Protein AF-A0A3D5K3S1-F1 (afdb_monomer)

Solvent-accessible surface area (backbone atoms only — not comparable to full-atom values): 3884 Å² total; per-residue (Å²): 132,54,75,64,50,53,52,50,50,52,54,48,42,52,52,20,49,55,41,28,75,77,70,72,51,18,62,77,49,44,29,57,54,36,36,75,68,70,39,55,68,68,57,23,47,52,55,44,51,55,54,49,51,55,50,49,52,51,50,52,52,52,37,51,75,70,68,52,78,128

Mean predicted aligned error: 6.18 Å

Structure (mmCIF, N/CA/C/O backbone):
data_AF-A0A3D5K3S1-F1
#
_entry.id   AF-A0A3D5K3S1-F1
#
loop_
_atom_site.group_PDB
_atom_site.id
_atom_site.type_symbol
_atom_site.label_atom_id
_atom_site.label_alt_id
_atom_site.label_comp_id
_atom_site.label_asym_id
_atom_site.label_entity_id
_atom_site.label_seq_id
_atom_site.pdbx_PDB_ins_code
_atom_site.Ca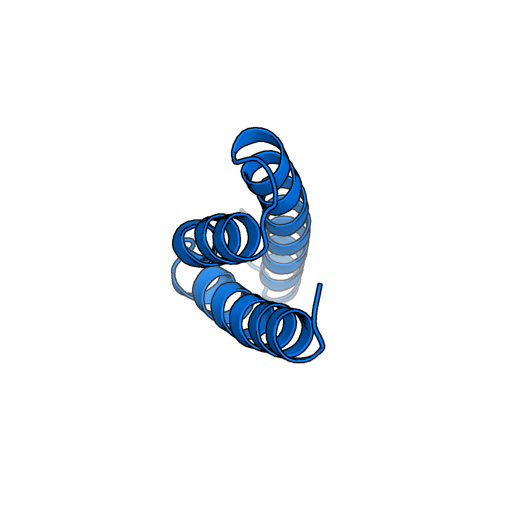rtn_x
_atom_site.Cartn_y
_atom_site.Cartn_z
_atom_site.occupancy
_atom_site.B_iso_or_equiv
_atom_site.auth_seq_id
_atom_site.auth_comp_id
_atom_site.auth_asym_id
_atom_site.auth_atom_id
_atom_site.pdbx_PDB_model_num
ATOM 1 N N . MET A 1 1 ? 6.277 -2.046 -17.988 1.00 65.31 1 MET A N 1
ATOM 2 C CA . MET A 1 1 ? 5.080 -2.510 -17.271 1.00 65.31 1 MET A CA 1
ATOM 3 C C . MET A 1 1 ? 4.237 -3.248 -18.274 1.00 65.31 1 MET A C 1
ATOM 5 O O . MET A 1 1 ? 3.650 -2.616 -19.147 1.00 65.31 1 MET A O 1
ATOM 9 N N . ASP A 1 2 ? 4.266 -4.567 -18.191 1.00 90.50 2 ASP A N 1
ATOM 10 C CA . ASP A 1 2 ? 3.426 -5.423 -19.017 1.00 90.50 2 ASP A CA 1
ATOM 11 C C . ASP A 1 2 ? 2.015 -5.520 -18.425 1.00 90.50 2 ASP A C 1
ATOM 13 O O . ASP A 1 2 ? 1.768 -5.166 -17.271 1.00 90.50 2 ASP A O 1
ATOM 17 N N . VAL A 1 3 ? 1.063 -6.023 -19.214 1.00 91.69 3 VAL A N 1
ATOM 18 C CA . VAL A 1 3 ? -0.330 -6.225 -18.769 1.00 91.69 3 VAL A CA 1
ATOM 19 C C . V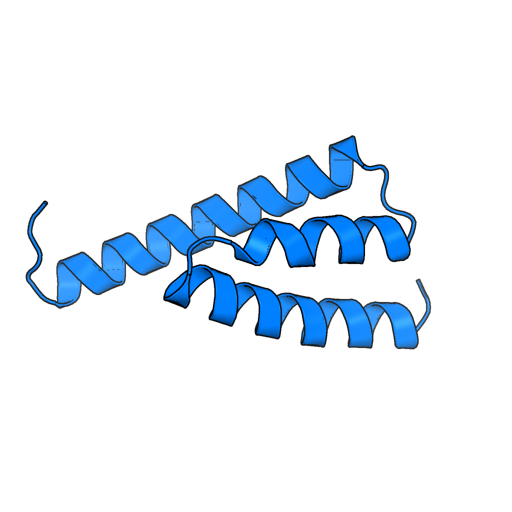AL A 1 3 ? -0.393 -7.094 -17.508 1.00 91.69 3 VAL A C 1
ATOM 21 O O . VAL A 1 3 ? -1.226 -6.861 -16.633 1.00 91.69 3 VAL A O 1
ATOM 24 N N . LEU A 1 4 ? 0.518 -8.062 -17.385 1.00 90.75 4 LEU A N 1
ATOM 25 C CA . LEU A 1 4 ? 0.622 -8.931 -16.217 1.00 90.75 4 LEU A CA 1
ATOM 26 C C . LEU A 1 4 ? 0.989 -8.134 -14.957 1.00 90.75 4 LEU A C 1
ATOM 28 O O . LEU A 1 4 ? 0.330 -8.316 -13.936 1.00 90.75 4 LEU A O 1
ATOM 32 N N . ASP A 1 5 ? 1.945 -7.203 -15.042 1.00 87.00 5 ASP A N 1
ATOM 33 C CA . ASP A 1 5 ? 2.332 -6.337 -13.919 1.00 87.00 5 ASP A CA 1
ATOM 34 C C . ASP A 1 5 ? 1.141 -5.516 -13.423 1.00 87.00 5 ASP A 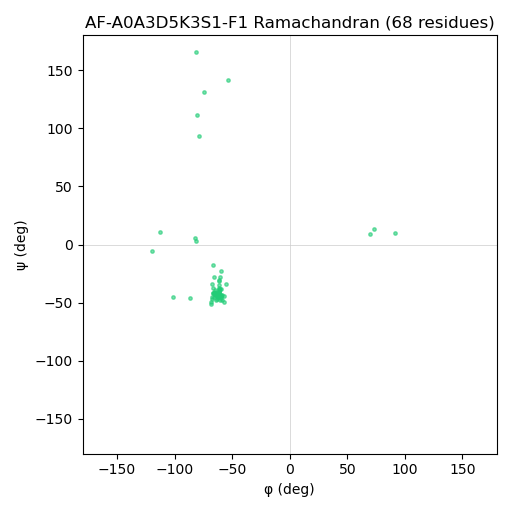C 1
ATOM 36 O O . ASP A 1 5 ? 0.898 -5.420 -12.223 1.00 87.00 5 ASP A O 1
ATOM 40 N N . VAL A 1 6 ? 0.356 -4.958 -14.350 1.00 88.38 6 VAL A N 1
ATOM 41 C CA . VAL A 1 6 ? -0.830 -4.157 -14.018 1.00 88.38 6 VAL A CA 1
ATOM 42 C C . VAL A 1 6 ? -1.872 -5.004 -13.293 1.00 88.38 6 VAL A C 1
ATOM 44 O O . VAL A 1 6 ? -2.388 -4.590 -12.256 1.00 88.38 6 VAL A O 1
ATOM 47 N N . VAL A 1 7 ? -2.165 -6.204 -13.800 1.00 91.56 7 VAL A N 1
ATOM 48 C CA . VAL A 1 7 ? -3.113 -7.128 -13.158 1.00 91.56 7 VAL A CA 1
ATOM 49 C C . VAL A 1 7 ? -2.629 -7.511 -11.759 1.00 91.56 7 VAL A C 1
ATOM 51 O O . VAL A 1 7 ? -3.412 -7.495 -10.809 1.00 91.56 7 VAL A O 1
ATOM 54 N N . LEU A 1 8 ? -1.337 -7.804 -11.614 1.00 88.69 8 LEU A N 1
ATOM 55 C CA . LEU A 1 8 ? -0.728 -8.211 -10.352 1.00 88.69 8 LEU A CA 1
ATOM 56 C C . LEU A 1 8 ? -0.750 -7.064 -9.327 1.00 88.69 8 LEU A C 1
ATOM 58 O O . LEU A 1 8 ? -1.118 -7.285 -8.173 1.00 88.69 8 LEU A O 1
ATOM 62 N N . LEU A 1 9 ? -0.462 -5.830 -9.750 1.00 87.88 9 LEU A N 1
ATOM 63 C CA . LEU A 1 9 ? -0.553 -4.636 -8.906 1.00 87.88 9 LEU A CA 1
ATOM 64 C C . LEU A 1 9 ? -1.990 -4.319 -8.484 1.00 87.88 9 LEU A C 1
ATOM 66 O O . LEU A 1 9 ? -2.213 -3.971 -7.328 1.00 87.88 9 LEU A O 1
ATOM 70 N N . VAL A 1 10 ? -2.969 -4.446 -9.383 1.00 88.56 10 VAL A N 1
ATOM 71 C CA . VAL A 1 10 ? -4.379 -4.170 -9.066 1.00 88.56 10 VAL A CA 1
ATOM 72 C C . VAL A 1 10 ? -4.926 -5.210 -8.091 1.00 88.56 10 VAL A C 1
ATOM 74 O O . VAL A 1 10 ? -5.473 -4.850 -7.050 1.00 88.56 10 VAL A O 1
ATOM 77 N N . VAL A 1 11 ? -4.754 -6.499 -8.394 1.00 89.94 11 VAL A N 1
ATOM 78 C CA . VAL A 1 11 ? -5.263 -7.590 -7.549 1.00 89.94 11 VAL A CA 1
ATOM 79 C C . VAL A 1 11 ? -4.512 -7.635 -6.220 1.00 89.94 11 VAL A C 1
ATOM 81 O O . VAL A 1 11 ? -5.132 -7.692 -5.157 1.00 89.94 11 VAL A O 1
ATOM 84 N N . GLY A 1 12 ? -3.182 -7.557 -6.268 1.00 86.00 12 GLY A N 1
ATOM 85 C CA . GLY A 1 12 ? 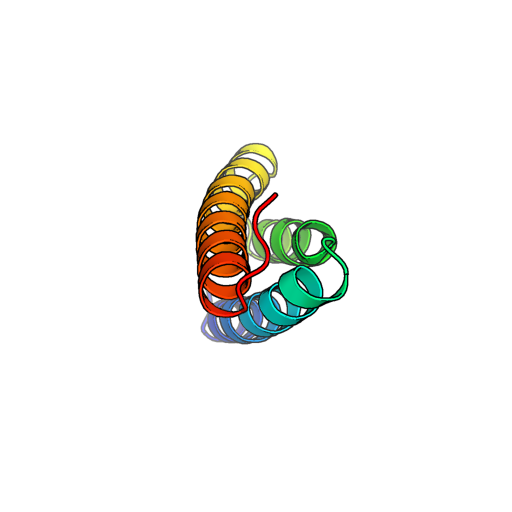-2.335 -7.546 -5.082 1.00 86.00 12 GLY A CA 1
ATOM 86 C C . GLY A 1 12 ? -2.560 -6.305 -4.220 1.00 86.00 12 GLY A C 1
ATOM 87 O O . GLY A 1 12 ? -2.643 -6.422 -3.001 1.00 86.00 12 GLY A O 1
ATOM 88 N N . GLY A 1 13 ? -2.746 -5.134 -4.834 1.00 83.31 13 GLY A N 1
ATOM 89 C CA . GLY A 1 13 ? -3.081 -3.889 -4.142 1.00 83.31 13 GLY A CA 1
ATOM 90 C C . GLY A 1 13 ? -4.452 -3.936 -3.468 1.00 83.31 13 GLY A C 1
ATOM 91 O O . GLY A 1 13 ? -4.577 -3.521 -2.317 1.00 83.31 13 GLY A O 1
ATOM 92 N N . LEU A 1 14 ? -5.463 -4.503 -4.135 1.00 84.44 14 LEU A N 1
ATOM 93 C CA . LEU A 1 14 ? -6.797 -4.681 -3.559 1.00 84.44 14 LEU A CA 1
ATOM 94 C C . LEU A 1 14 ? -6.763 -5.635 -2.356 1.00 84.44 14 LEU A C 1
ATOM 96 O O . LEU A 1 14 ? -7.277 -5.303 -1.288 1.00 84.44 14 LEU A O 1
ATOM 100 N N . PHE A 1 15 ? -6.099 -6.785 -2.501 1.00 85.19 15 PHE A N 1
ATOM 101 C CA . PHE A 1 15 ? -5.933 -7.753 -1.416 1.00 85.19 15 PHE A CA 1
ATOM 102 C C . PHE A 1 15 ? -5.151 -7.161 -0.237 1.00 85.19 15 PHE A C 1
ATOM 104 O O . PHE A 1 15 ? -5.573 -7.275 0.915 1.00 85.19 15 PHE A O 1
ATOM 111 N N . ALA A 1 16 ? -4.046 -6.469 -0.516 1.00 82.88 16 ALA A N 1
ATOM 112 C CA . ALA A 1 16 ? -3.260 -5.788 0.502 1.00 82.88 16 ALA A CA 1
ATOM 113 C C . ALA A 1 16 ? -4.064 -4.692 1.218 1.00 82.88 16 ALA A C 1
ATOM 115 O O . ALA A 1 16 ? -3.908 -4.525 2.426 1.00 82.88 16 ALA A O 1
ATOM 116 N N . GLY A 1 17 ? -4.959 -3.994 0.512 1.00 75.81 17 GLY A N 1
ATOM 117 C CA . GLY A 1 17 ? -5.912 -3.049 1.095 1.00 75.81 17 GLY A CA 1
ATOM 118 C C . GLY A 1 17 ? -6.859 -3.714 2.096 1.00 75.81 17 GLY A C 1
ATOM 119 O O . GLY A 1 17 ? -6.983 -3.240 3.224 1.00 75.81 17 GLY A O 1
ATOM 120 N N . CYS A 1 18 ? -7.451 -4.859 1.740 1.00 79.94 18 CYS A N 1
ATOM 121 C CA . CYS A 1 18 ? -8.284 -5.639 2.662 1.00 79.94 18 CYS A CA 1
ATOM 122 C C . CYS A 1 18 ? -7.501 -6.082 3.909 1.00 79.94 18 CYS A C 1
ATOM 124 O O . CYS A 1 18 ? -7.969 -5.907 5.035 1.00 79.94 18 CYS A O 1
ATOM 126 N N . VAL A 1 19 ? -6.286 -6.607 3.720 1.00 78.88 19 VAL A N 1
ATOM 127 C CA . VAL A 1 19 ? -5.396 -6.997 4.827 1.00 78.88 19 VAL A CA 1
ATOM 128 C C . VAL A 1 19 ? -5.037 -5.790 5.694 1.00 78.88 19 VAL A C 1
ATOM 130 O O . VAL A 1 19 ? -4.991 -5.909 6.916 1.00 78.88 19 VAL A O 1
ATOM 133 N N . ASN A 1 20 ? -4.822 -4.615 5.096 1.00 77.88 20 ASN A N 1
ATOM 134 C CA . ASN A 1 20 ? -4.533 -3.389 5.831 1.00 77.88 20 ASN A CA 1
ATOM 135 C C . ASN A 1 20 ? -5.689 -2.982 6.752 1.00 77.88 20 ASN A C 1
ATOM 137 O O . ASN A 1 20 ? -5.447 -2.612 7.895 1.00 77.88 20 ASN A O 1
ATOM 141 N N . THR A 1 21 ? -6.933 -3.092 6.286 1.00 70.69 21 THR A N 1
ATOM 142 C CA . THR A 1 21 ?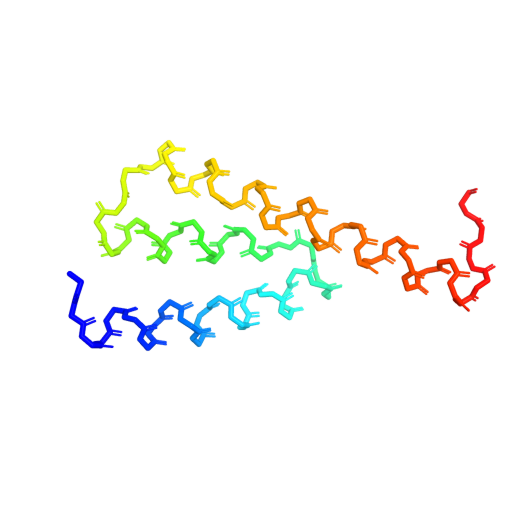 -8.116 -2.776 7.100 1.00 70.69 21 THR A CA 1
ATOM 143 C C . THR A 1 21 ? -8.318 -3.762 8.254 1.00 70.69 21 THR A C 1
ATOM 145 O O . THR A 1 21 ? -8.779 -3.354 9.315 1.00 70.69 21 THR A O 1
ATOM 148 N N . ILE A 1 22 ? -7.972 -5.043 8.072 1.00 73.62 22 ILE A N 1
ATOM 149 C CA . ILE A 1 22 ? -8.194 -6.097 9.080 1.00 73.62 22 ILE A CA 1
ATOM 150 C C . ILE A 1 22 ? -7.036 -6.191 10.085 1.00 73.62 22 ILE A C 1
ATOM 152 O O . ILE A 1 22 ? -7.266 -6.306 11.285 1.00 73.62 22 ILE A O 1
ATOM 156 N N . ALA A 1 23 ? -5.793 -6.182 9.598 1.00 74.56 23 ALA A N 1
ATOM 157 C CA . ALA A 1 23 ? -4.598 -6.531 10.368 1.00 74.56 23 ALA A CA 1
ATOM 158 C C . ALA A 1 23 ? -3.562 -5.394 10.467 1.00 74.56 23 ALA A C 1
ATOM 160 O O . ALA A 1 23 ? -2.552 -5.555 11.146 1.00 74.56 23 ALA A O 1
ATOM 161 N N . GLY A 1 24 ? -3.762 -4.265 9.771 1.00 71.06 24 GLY A N 1
ATOM 162 C CA . GLY A 1 24 ? -2.837 -3.120 9.791 1.00 71.06 24 GLY A CA 1
ATOM 163 C C . GLY A 1 24 ? -1.486 -3.350 9.096 1.00 71.06 24 GLY A C 1
ATOM 164 O O . GLY A 1 24 ? -0.591 -2.519 9.213 1.00 71.06 24 GLY A O 1
ATOM 165 N N . GLY A 1 25 ? -1.317 -4.471 8.381 1.00 79.06 25 GLY A N 1
ATOM 166 C CA . GLY A 1 25 ? -0.035 -4.911 7.808 1.00 79.06 25 GLY A CA 1
ATOM 167 C C . GLY A 1 25 ? 0.052 -4.903 6.279 1.00 79.06 25 GLY A C 1
ATOM 168 O O . GLY A 1 25 ? 1.003 -5.456 5.732 1.00 79.06 25 GLY A O 1
ATOM 169 N N . GLY A 1 26 ? -0.911 -4.312 5.561 1.00 78.50 26 GLY A N 1
ATOM 170 C CA . GLY A 1 26 ? -0.987 -4.404 4.090 1.00 78.50 26 GLY A CA 1
ATOM 171 C C . GLY A 1 26 ? 0.239 -3.851 3.354 1.00 78.50 26 GLY A C 1
ATOM 172 O O . GLY A 1 26 ? 0.560 -4.287 2.251 1.00 78.50 26 GLY A O 1
ATOM 173 N N . SER A 1 27 ? 0.996 -2.967 4.000 1.00 78.81 27 SER A N 1
ATOM 174 C CA . SER A 1 27 ? 2.274 -2.445 3.506 1.00 78.81 27 SER A CA 1
ATOM 175 C C . SER A 1 27 ? 3.358 -3.493 3.282 1.00 78.81 27 SER A C 1
ATOM 177 O O . SER A 1 27 ? 4.210 -3.318 2.412 1.00 78.81 27 SER A O 1
ATOM 179 N N . LEU A 1 28 ? 3.314 -4.594 4.036 1.00 82.12 28 LEU A N 1
ATOM 180 C CA . LEU A 1 28 ? 4.211 -5.734 3.845 1.00 82.12 28 LEU A CA 1
ATOM 181 C C . LEU A 1 28 ? 3.960 -6.449 2.512 1.00 82.12 28 LEU A C 1
ATOM 183 O O . LEU A 1 28 ? 4.825 -7.187 2.054 1.00 82.12 28 LEU A O 1
ATOM 187 N N . LEU A 1 29 ? 2.798 -6.225 1.889 1.00 83.56 29 LEU A N 1
ATOM 188 C CA . LEU A 1 29 ? 2.427 -6.791 0.595 1.00 83.56 29 LEU A CA 1
ATOM 189 C C . LEU A 1 29 ? 2.598 -5.773 -0.542 1.00 83.56 29 LEU A C 1
ATOM 191 O O . LEU A 1 29 ? 3.180 -6.105 -1.569 1.00 83.56 29 LEU A O 1
ATOM 195 N N . THR A 1 30 ? 2.152 -4.524 -0.372 1.00 84.69 30 THR A N 1
ATOM 196 C CA . THR A 1 30 ? 2.206 -3.498 -1.436 1.00 84.69 30 THR A CA 1
ATOM 197 C C . THR A 1 30 ? 3.628 -3.072 -1.806 1.00 84.69 30 THR A C 1
ATOM 199 O O . THR A 1 30 ? 3.904 -2.849 -2.984 1.00 84.69 30 THR A O 1
ATOM 202 N N . VAL A 1 31 ? 4.546 -2.965 -0.837 1.00 87.44 31 VAL A N 1
ATOM 203 C CA . VAL A 1 31 ? 5.925 -2.520 -1.106 1.00 87.44 31 VAL A CA 1
ATOM 204 C C . VAL A 1 31 ? 6.705 -3.555 -1.930 1.00 87.44 31 VAL A C 1
ATOM 206 O O . VAL A 1 31 ? 7.251 -3.168 -2.964 1.00 87.44 31 VAL A O 1
ATOM 209 N N . PRO A 1 32 ? 6.727 -4.859 -1.577 1.00 85.69 32 PRO A N 1
ATOM 210 C CA . PRO A 1 32 ? 7.353 -5.875 -2.424 1.00 85.69 32 PRO A CA 1
ATOM 211 C C . PRO A 1 32 ? 6.724 -5.967 -3.813 1.00 85.69 32 PRO A C 1
ATOM 213 O O . PRO A 1 32 ? 7.451 -6.105 -4.788 1.00 85.69 32 PRO A O 1
ATOM 216 N N . LEU A 1 33 ? 5.397 -5.837 -3.923 1.00 87.88 33 LEU A N 1
ATOM 217 C CA . LEU A 1 33 ? 4.701 -5.851 -5.212 1.00 87.88 33 LEU A CA 1
ATOM 218 C C . LEU A 1 33 ? 5.178 -4.729 -6.143 1.00 87.88 33 LEU A C 1
ATOM 220 O O . LEU A 1 33 ? 5.466 -4.983 -7.308 1.00 87.88 33 LEU A O 1
ATOM 224 N N . LEU A 1 34 ? 5.329 -3.507 -5.629 1.00 86.12 34 LEU A N 1
ATOM 225 C CA . LEU A 1 34 ? 5.868 -2.388 -6.407 1.00 86.12 34 LEU A CA 1
ATOM 226 C C . LEU A 1 34 ? 7.333 -2.620 -6.804 1.00 86.12 34 LEU A C 1
ATOM 228 O O . LEU A 1 34 ? 7.700 -2.387 -7.957 1.00 86.12 34 LEU A O 1
ATOM 232 N N . ILE A 1 35 ? 8.155 -3.133 -5.885 1.00 90.62 35 ILE A N 1
ATOM 233 C CA . ILE A 1 35 ? 9.565 -3.455 -6.161 1.00 90.62 35 ILE A CA 1
ATOM 234 C C . ILE A 1 35 ? 9.682 -4.522 -7.256 1.00 90.62 35 ILE A C 1
ATOM 236 O O . ILE A 1 35 ? 10.510 -4.384 -8.154 1.00 90.62 35 ILE A O 1
ATOM 240 N N . LEU A 1 36 ? 8.824 -5.548 -7.235 1.00 90.06 36 LEU A N 1
ATOM 241 C CA . LEU A 1 36 ? 8.784 -6.594 -8.263 1.00 90.06 36 LEU A CA 1
ATOM 242 C C . LEU A 1 36 ? 8.466 -6.037 -9.657 1.00 90.06 36 LEU A C 1
ATOM 244 O O . LEU A 1 36 ? 8.973 -6.559 -10.644 1.00 90.06 36 LEU A O 1
ATOM 248 N N . THR A 1 37 ? 7.699 -4.947 -9.743 1.00 87.00 37 THR A N 1
ATOM 249 C CA . THR A 1 37 ? 7.426 -4.248 -11.014 1.00 87.00 37 THR A CA 1
ATOM 250 C C . THR A 1 37 ? 8.530 -3.280 -11.456 1.00 87.00 37 THR A C 1
ATOM 252 O O . THR A 1 37 ? 8.374 -2.568 -12.448 1.00 87.00 37 THR A O 1
ATOM 255 N N . GLY A 1 38 ? 9.657 -3.246 -10.738 1.00 86.00 38 GLY A N 1
ATOM 256 C CA . GLY A 1 38 ? 10.830 -2.438 -11.074 1.00 86.00 38 GLY A CA 1
ATOM 257 C C . GLY A 1 38 ? 10.854 -1.046 -10.440 1.00 86.00 38 GLY A C 1
ATOM 258 O O . GLY A 1 38 ? 11.706 -0.235 -10.800 1.00 86.00 38 GLY A O 1
ATOM 259 N N . VAL A 1 39 ? 9.950 -0.745 -9.500 1.00 88.50 39 VAL A N 1
ATOM 260 C CA . VAL A 1 39 ? 9.972 0.528 -8.768 1.00 88.50 39 VAL A CA 1
ATOM 261 C C . VAL A 1 39 ? 11.111 0.507 -7.734 1.00 88.50 39 VAL A C 1
ATOM 263 O O . VAL A 1 39 ? 11.199 -0.444 -6.954 1.00 88.50 39 VAL A O 1
ATOM 266 N N . PRO A 1 40 ? 11.968 1.545 -7.669 1.00 91.06 40 PRO A N 1
ATOM 267 C CA . PRO A 1 40 ? 12.981 1.675 -6.622 1.00 91.06 40 PRO A CA 1
ATOM 268 C C . PRO A 1 40 ? 12.375 1.582 -5.214 1.00 91.06 40 PRO A C 1
ATOM 270 O O . PRO A 1 40 ? 11.278 2.083 -4.969 1.00 91.06 40 PRO A O 1
ATOM 273 N N . GLY A 1 41 ? 13.069 0.933 -4.275 1.00 86.56 41 GLY A N 1
ATOM 274 C CA . GLY A 1 41 ? 12.508 0.619 -2.952 1.00 86.56 41 GLY A CA 1
ATOM 275 C C . GLY A 1 41 ? 12.117 1.843 -2.114 1.00 86.56 41 GLY A C 1
ATOM 276 O O . GLY A 1 41 ? 11.145 1.797 -1.360 1.00 86.56 41 GLY A O 1
ATOM 277 N N . ASP A 1 42 ? 12.832 2.953 -2.271 1.00 90.38 42 ASP A N 1
ATOM 278 C CA . ASP A 1 42 ? 12.523 4.248 -1.662 1.00 90.38 42 ASP A CA 1
ATOM 279 C C . ASP A 1 42 ? 11.232 4.853 -2.233 1.00 90.38 42 ASP A C 1
ATOM 281 O O . ASP A 1 42 ? 10.357 5.270 -1.469 1.00 90.38 42 ASP A O 1
ATOM 285 N N . VAL A 1 43 ? 11.065 4.812 -3.558 1.00 89.06 43 VAL A N 1
ATOM 286 C CA . VAL A 1 43 ? 9.844 5.256 -4.244 1.00 89.06 43 VAL A CA 1
ATOM 287 C C . VAL A 1 43 ? 8.666 4.349 -3.883 1.00 89.06 43 VAL A C 1
ATOM 289 O O . VAL A 1 43 ? 7.609 4.851 -3.516 1.00 89.06 43 VAL A O 1
ATOM 292 N N . ALA A 1 44 ? 8.849 3.025 -3.884 1.00 89.19 44 ALA A N 1
ATOM 293 C CA . ALA A 1 44 ? 7.820 2.052 -3.515 1.00 89.19 44 ALA A CA 1
ATOM 294 C C . ALA A 1 44 ? 7.323 2.249 -2.071 1.00 89.19 44 ALA A C 1
ATOM 296 O O . ALA A 1 44 ? 6.116 2.240 -1.810 1.00 89.19 44 ALA A O 1
ATOM 297 N N . ASN A 1 45 ? 8.241 2.484 -1.128 1.00 88.12 45 ASN A N 1
ATOM 298 C CA . ASN A 1 45 ? 7.895 2.795 0.259 1.00 88.12 45 ASN A CA 1
ATOM 299 C C . ASN A 1 45 ? 7.189 4.159 0.374 1.00 88.12 45 ASN A C 1
ATOM 301 O O . ASN A 1 45 ? 6.182 4.280 1.076 1.00 88.12 45 ASN A O 1
ATOM 305 N N . GLY A 1 46 ? 7.663 5.170 -0.361 1.00 87.88 46 GLY A N 1
ATOM 306 C CA . GLY A 1 46 ? 7.013 6.477 -0.459 1.00 87.88 46 GLY A CA 1
ATOM 307 C C . GLY A 1 46 ? 5.567 6.380 -0.957 1.00 87.88 46 GLY A C 1
ATOM 308 O O . GLY A 1 46 ? 4.656 6.888 -0.301 1.00 87.88 46 GLY A O 1
ATOM 309 N N . THR A 1 47 ? 5.334 5.658 -2.056 1.00 86.12 47 THR A N 1
ATOM 310 C CA . THR A 1 47 ? 3.999 5.404 -2.621 1.00 86.12 47 THR A CA 1
ATOM 311 C C . THR A 1 47 ? 3.092 4.686 -1.623 1.00 86.12 47 THR A C 1
ATOM 313 O O . THR A 1 47 ? 1.946 5.090 -1.423 1.00 86.12 47 THR A O 1
ATOM 316 N N . ASN A 1 48 ? 3.604 3.660 -0.939 1.00 86.75 48 ASN A N 1
ATOM 317 C CA . ASN A 1 48 ? 2.839 2.927 0.064 1.00 86.75 48 ASN A CA 1
ATOM 318 C C . ASN A 1 48 ? 2.375 3.823 1.231 1.00 86.75 48 ASN A C 1
ATOM 320 O O . ASN A 1 48 ? 1.237 3.694 1.676 1.00 86.75 48 ASN A O 1
ATOM 324 N N . ARG A 1 49 ? 3.191 4.785 1.691 1.00 87.56 49 ARG A N 1
ATOM 325 C CA . ARG A 1 49 ? 2.791 5.717 2.766 1.00 87.56 49 ARG A CA 1
ATOM 326 C C . ARG A 1 49 ? 1.581 6.574 2.399 1.00 87.56 49 ARG A C 1
ATOM 328 O O . ARG A 1 49 ? 0.730 6.799 3.256 1.00 87.56 49 ARG A O 1
ATOM 335 N N . VAL A 1 50 ? 1.474 7.015 1.144 1.00 85.50 50 VAL A N 1
ATOM 336 C CA . VAL A 1 50 ? 0.287 7.743 0.662 1.00 85.50 50 VAL A CA 1
ATOM 337 C C . VAL A 1 50 ? -0.954 6.852 0.761 1.00 85.50 50 VAL A C 1
ATOM 339 O O . VAL A 1 50 ? -1.972 7.277 1.301 1.00 85.50 50 VAL A O 1
ATOM 342 N N . GLY A 1 51 ? -0.845 5.586 0.345 1.00 81.38 51 GLY A N 1
ATOM 343 C CA . GLY A 1 51 ? -1.927 4.604 0.471 1.00 81.38 51 GLY A CA 1
ATOM 344 C C . GLY A 1 51 ? -2.343 4.326 1.923 1.00 81.38 51 GLY A C 1
ATOM 345 O O . GLY A 1 51 ? -3.540 4.230 2.217 1.00 81.38 51 GLY A O 1
ATOM 346 N N . ILE A 1 52 ? -1.381 4.258 2.853 1.00 83.06 52 ILE A N 1
ATOM 347 C CA . ILE A 1 52 ? -1.659 4.125 4.294 1.00 83.06 52 ILE A CA 1
ATOM 348 C C . ILE A 1 52 ? -2.427 5.342 4.814 1.00 83.06 52 ILE A C 1
ATOM 350 O O . ILE A 1 52 ? -3.398 5.170 5.545 1.00 83.06 52 ILE A O 1
ATOM 354 N N . LEU A 1 53 ? -2.022 6.564 4.452 1.00 85.56 53 LEU A N 1
ATOM 355 C CA . LEU A 1 53 ? -2.707 7.784 4.894 1.00 85.56 53 LEU A CA 1
ATOM 356 C C . LEU A 1 53 ? -4.175 7.777 4.463 1.00 85.56 53 LEU A C 1
ATOM 358 O O . LEU A 1 53 ? -5.059 7.984 5.294 1.00 85.56 53 LEU A O 1
ATOM 362 N N . THR A 1 54 ? -4.450 7.465 3.196 1.00 83.12 54 THR A N 1
ATOM 363 C CA . THR A 1 54 ? -5.822 7.360 2.681 1.00 83.12 54 THR A CA 1
ATOM 364 C C . THR A 1 54 ? -6.619 6.268 3.398 1.00 83.12 54 THR A C 1
ATOM 366 O O . THR A 1 54 ? -7.782 6.476 3.756 1.00 83.12 54 THR A O 1
ATOM 369 N N . SER A 1 55 ? -5.991 5.120 3.663 1.00 81.62 55 SER A N 1
ATOM 370 C CA . SER A 1 55 ? -6.619 4.015 4.395 1.00 81.62 55 SER A CA 1
ATOM 371 C C . SER A 1 55 ? -6.935 4.393 5.844 1.00 81.62 55 SER A C 1
ATOM 373 O O . SER A 1 55 ? -8.036 4.125 6.315 1.00 81.62 55 SER A O 1
ATOM 375 N N . ASN A 1 56 ? -6.019 5.077 6.534 1.00 83.19 56 ASN A N 1
ATOM 376 C CA . ASN A 1 56 ? -6.216 5.559 7.901 1.00 83.19 56 ASN A CA 1
ATOM 377 C C . ASN A 1 56 ? -7.322 6.611 7.985 1.00 83.19 56 ASN A C 1
ATOM 379 O O . ASN A 1 56 ? -8.136 6.560 8.900 1.00 83.19 56 ASN A O 1
ATOM 383 N N . VAL A 1 57 ? -7.400 7.537 7.024 1.00 85.56 57 VAL A N 1
ATOM 384 C CA . VAL A 1 57 ? -8.499 8.516 6.955 1.00 85.56 57 VAL A CA 1
ATOM 385 C C . VAL A 1 57 ? -9.841 7.810 6.768 1.00 85.56 57 VAL A C 1
ATOM 387 O O . VAL A 1 57 ? -10.808 8.138 7.455 1.00 85.56 57 VAL A O 1
ATOM 390 N N . SER A 1 58 ? -9.888 6.813 5.882 1.00 84.00 58 SER A N 1
ATOM 391 C CA . SER A 1 58 ? -11.093 6.017 5.626 1.00 84.00 58 SER A CA 1
ATOM 392 C C . SER A 1 58 ? -11.516 5.215 6.862 1.00 84.00 58 SER A C 1
ATOM 394 O O . SER A 1 58 ? -12.693 5.204 7.216 1.00 84.00 58 SER A O 1
ATOM 396 N N . ALA A 1 59 ? -10.558 4.598 7.559 1.00 82.00 59 ALA A N 1
ATOM 397 C CA . ALA A 1 59 ? -10.797 3.875 8.805 1.00 82.00 59 ALA A CA 1
ATOM 398 C C . ALA A 1 59 ? -11.267 4.813 9.928 1.00 82.00 59 ALA A C 1
ATOM 400 O O . ALA A 1 59 ? -12.238 4.509 10.615 1.00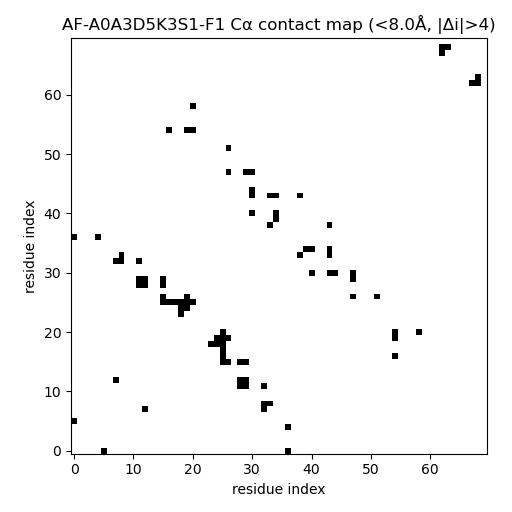 82.00 59 ALA A O 1
ATOM 401 N N . ALA A 1 60 ? -10.643 5.985 10.075 1.00 84.62 60 ALA A N 1
ATOM 402 C CA . ALA A 1 60 ? -11.052 6.993 11.049 1.00 84.62 60 ALA A CA 1
ATOM 403 C C . ALA A 1 60 ? -12.479 7.497 10.786 1.00 84.62 60 ALA A C 1
ATOM 405 O O . ALA A 1 60 ? -13.260 7.658 11.720 1.00 84.62 60 ALA A O 1
ATOM 406 N N . GLU A 1 61 ? -12.850 7.714 9.522 1.00 85.69 61 GLU A N 1
ATOM 407 C CA . GLU A 1 61 ? -14.219 8.075 9.145 1.00 85.69 61 GLU A CA 1
ATOM 408 C C . GLU A 1 61 ? -15.217 6.946 9.432 1.00 85.69 61 GLU A C 1
ATOM 410 O O . GLU A 1 61 ? -16.300 7.201 9.959 1.00 85.69 61 GLU A O 1
ATOM 415 N N . ALA A 1 62 ? -14.850 5.695 9.147 1.00 85.44 62 ALA A N 1
ATOM 416 C CA . ALA A 1 62 ? -15.681 4.540 9.468 1.00 85.44 62 ALA A CA 1
ATOM 417 C C . ALA A 1 62 ? -15.913 4.405 10.984 1.00 85.44 62 ALA A C 1
ATOM 419 O O . ALA A 1 62 ? -17.054 4.210 11.404 1.00 85.44 62 ALA A O 1
ATOM 420 N N . PHE A 1 63 ? -14.873 4.584 11.806 1.00 86.19 63 PHE A N 1
ATOM 421 C CA . PHE A 1 63 ? -14.998 4.578 13.26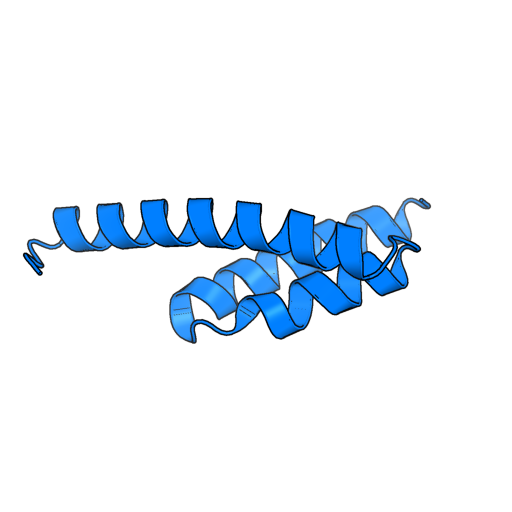7 1.00 86.19 63 PHE A CA 1
ATOM 422 C C . PHE A 1 63 ? -15.869 5.725 13.783 1.00 86.19 63 PHE A C 1
ATOM 424 O O . PHE A 1 63 ? -16.752 5.489 14.610 1.00 86.19 63 PHE A O 1
ATOM 431 N N . ARG A 1 64 ? -15.711 6.940 13.236 1.00 86.50 64 ARG A N 1
ATOM 432 C CA . ARG A 1 64 ? -16.589 8.077 13.562 1.00 86.50 64 ARG A CA 1
ATOM 433 C C . ARG A 1 64 ? -18.058 7.765 13.280 1.00 86.50 64 ARG A C 1
ATOM 435 O O . ARG A 1 64 ? -18.910 8.046 14.117 1.00 86.50 64 ARG A O 1
ATOM 442 N N . ARG A 1 65 ? -18.365 7.146 12.135 1.00 87.00 65 ARG A N 1
ATOM 443 C CA . ARG A 1 65 ? -19.739 6.743 11.774 1.00 87.00 65 ARG A CA 1
ATOM 444 C C . ARG A 1 65 ? -20.312 5.662 12.685 1.00 87.00 65 ARG A C 1
ATOM 446 O O . ARG A 1 65 ? -21.524 5.608 12.859 1.00 87.00 65 ARG A O 1
ATOM 453 N N . GLN A 1 66 ? -19.459 4.825 13.267 1.00 88.12 66 GLN A N 1
ATOM 454 C CA . GLN A 1 66 ? -19.853 3.815 14.251 1.00 88.12 66 GLN A CA 1
ATOM 455 C C . GLN A 1 66 ? -20.013 4.390 15.668 1.00 88.12 66 GLN A C 1
ATOM 457 O O . GLN A 1 66 ? -20.296 3.641 16.598 1.00 88.12 66 GLN A O 1
ATOM 462 N N . GLY A 1 67 ? -19.847 5.706 15.849 1.00 83.75 67 GLY A N 1
ATOM 463 C CA . GLY A 1 67 ? -19.956 6.354 17.156 1.00 83.75 67 GLY A CA 1
ATOM 464 C C . GLY A 1 67 ? -18.771 6.067 18.080 1.00 83.75 67 GLY A C 1
ATOM 465 O O . GLY A 1 67 ? -18.846 6.356 19.271 1.00 83.75 67 GLY A O 1
ATOM 466 N N . VAL A 1 68 ? -17.674 5.515 17.548 1.00 77.31 68 VAL A N 1
ATOM 467 C CA . VAL A 1 68 ? -16.435 5.312 18.298 1.00 77.31 68 VAL A CA 1
ATOM 468 C C . VAL A 1 68 ? -15.712 6.657 18.360 1.00 77.31 68 VAL A C 1
ATOM 470 O O . VAL A 1 68 ? -14.998 7.045 17.435 1.00 77.31 68 VAL A O 1
ATOM 473 N N . SER A 1 69 ? -15.952 7.408 19.434 1.00 72.69 69 SER A N 1
ATOM 474 C CA . SER A 1 69 ? -15.164 8.589 19.786 1.00 72.69 69 SER A CA 1
ATOM 475 C C .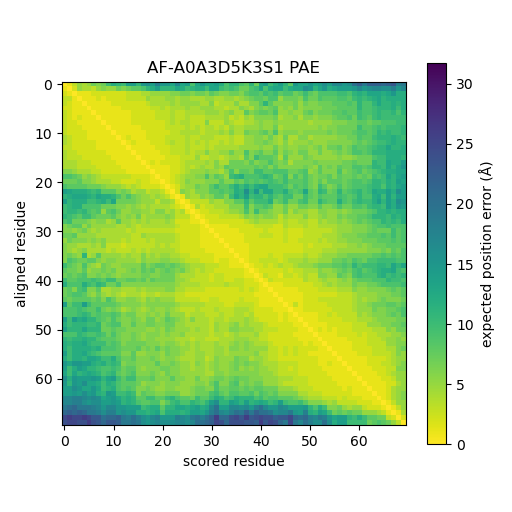 SER A 1 69 ? -13.881 8.129 20.477 1.00 72.69 69 SER A C 1
ATOM 477 O O . SER A 1 69 ? -13.950 7.563 21.570 1.00 72.69 69 SER A O 1
ATOM 479 N N . GLY A 1 70 ? -12.742 8.317 19.806 1.00 59.75 70 GLY A N 1
ATOM 480 C CA . GLY A 1 70 ? -11.414 8.156 20.407 1.00 59.75 70 GLY A CA 1
ATOM 481 C C . GLY A 1 70 ? -11.080 9.264 21.394 1.00 59.75 70 GLY A C 1
ATOM 482 O O . GLY A 1 70 ? -11.701 10.347 21.293 1.00 59.75 70 GLY A O 1
#

pLDDT: mean 83.93, std 6.14, range [59.75, 91.69]

Secondar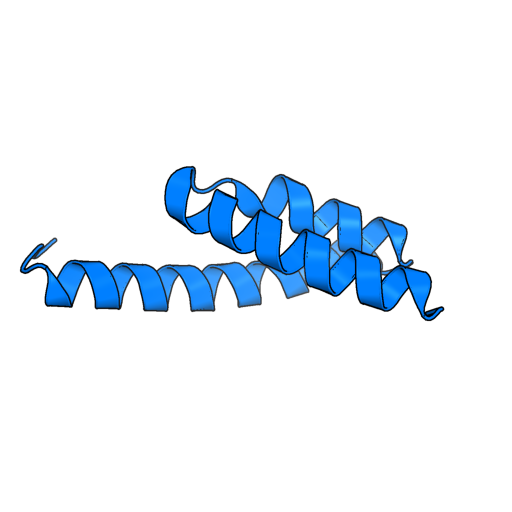y structure (DSSP, 8-state):
--HHHHHHHHHHHHHHHHHHHHHS-THHHHHHHHHHTT--HHHHHHHHHHHHHHHHHHHHHHHHHTT---

Sequence (70 aa):
MDVLDVVLLVVGGLFAGCVNTIAGGGSLLTVPLLILTGVPGDVANGTNRVGILTSNVSAAEAFRRQGVSG

Radius of gyration: 13.71 Å; Cα contacts (8 Å, |Δi|>4): 45; chains: 1; bounding box: 33×18×39 Å

Foldseek 3Di:
DDPVLVVQQVVQVVVLLVCCLVPVRSLVRQQVSCVVVVDPSVVSNVVVVVVNVVSVVVSVVVCVVVVNDD